Protein AF-A0A0C9TTZ3-F1 (afdb_monomer_lite)

Organism: NCBI:txid664439

Radius of gyration: 14.96 Å; chains: 1; bounding box: 36×36×30 Å

Structure (mmCIF, N/CA/C/O backbone):
data_AF-A0A0C9TTZ3-F1
#
_entry.id   AF-A0A0C9TTZ3-F1
#
loop_
_atom_site.group_PDB
_atom_site.id
_atom_site.type_symbol
_atom_site.label_atom_id
_atom_site.label_alt_id
_atom_site.label_comp_id
_atom_site.label_asym_id
_atom_site.label_entity_id
_atom_site.label_seq_id
_atom_site.pdbx_PDB_ins_code
_atom_site.Cartn_x
_atom_site.Cartn_y
_atom_site.Cartn_z
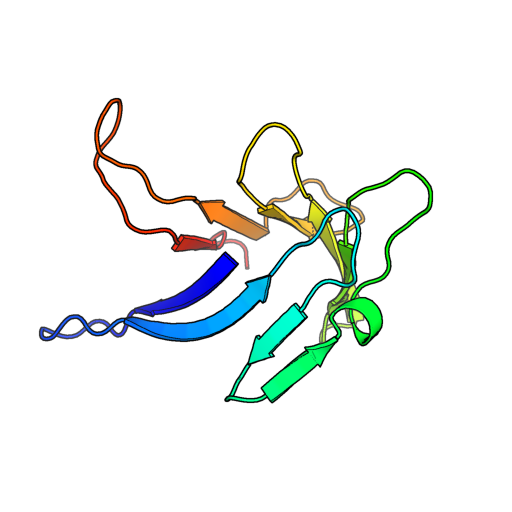_atom_site.occupancy
_atom_site.B_iso_or_equiv
_atom_site.auth_seq_id
_atom_site.auth_comp_id
_atom_site.auth_asym_id
_atom_site.auth_atom_id
_atom_site.pdbx_PDB_model_num
ATOM 1 N N . MET A 1 1 ? 2.527 -0.502 -8.822 1.00 71.12 1 MET A N 1
ATOM 2 C CA . MET A 1 1 ? 3.517 -1.146 -7.933 1.00 71.12 1 MET A CA 1
ATOM 3 C C . MET A 1 1 ? 3.386 -2.658 -8.031 1.00 71.12 1 MET A C 1
ATOM 5 O O . MET A 1 1 ? 2.337 -3.176 -7.678 1.00 71.12 1 MET A O 1
ATOM 9 N N . ALA A 1 2 ? 4.416 -3.361 -8.506 1.00 71.50 2 ALA A N 1
ATOM 10 C CA . ALA A 1 2 ? 4.445 -4.826 -8.505 1.00 71.50 2 ALA A CA 1
ATOM 11 C C . ALA A 1 2 ? 5.162 -5.345 -7.250 1.00 71.50 2 ALA A C 1
ATOM 13 O O . ALA A 1 2 ? 6.253 -4.879 -6.925 1.00 71.50 2 ALA A O 1
ATOM 14 N N . ILE A 1 3 ? 4.555 -6.308 -6.564 1.00 71.56 3 ILE A N 1
ATOM 15 C CA . ILE A 1 3 ? 5.104 -7.013 -5.408 1.00 71.56 3 ILE A CA 1
ATOM 16 C C . ILE A 1 3 ? 5.663 -8.334 -5.918 1.00 71.56 3 ILE A C 1
ATOM 18 O O . ILE A 1 3 ? 4.928 -9.166 -6.456 1.00 71.56 3 ILE A O 1
ATOM 22 N N . ARG A 1 4 ? 6.976 -8.516 -5.777 1.00 71.06 4 ARG A N 1
ATOM 23 C CA . ARG A 1 4 ? 7.690 -9.678 -6.307 1.00 71.06 4 ARG A CA 1
ATOM 24 C C . ARG A 1 4 ? 8.400 -10.431 -5.202 1.00 71.06 4 ARG A C 1
ATOM 26 O O . ARG A 1 4 ? 8.999 -9.822 -4.320 1.00 71.06 4 ARG A O 1
ATOM 33 N N . LYS A 1 5 ? 8.376 -11.757 -5.289 1.00 68.75 5 LYS A N 1
ATOM 34 C CA . LYS A 1 5 ? 9.189 -12.635 -4.454 1.00 68.75 5 LYS A CA 1
ATOM 35 C C . LYS A 1 5 ? 10.436 -13.032 -5.228 1.00 68.75 5 LYS A C 1
ATOM 37 O O . LYS A 1 5 ? 10.346 -13.584 -6.324 1.00 68.75 5 LYS A O 1
ATOM 42 N N . HIS A 1 6 ? 11.597 -12.755 -4.648 1.00 61.78 6 HIS A N 1
ATOM 43 C CA . HIS A 1 6 ? 12.872 -13.245 -5.155 1.00 61.78 6 HIS A CA 1
ATOM 44 C C . HIS A 1 6 ? 13.190 -14.574 -4.471 1.00 61.78 6 HIS A C 1
ATOM 46 O O . HIS A 1 6 ? 13.439 -14.617 -3.267 1.00 61.78 6 HIS A O 1
ATOM 52 N N . THR A 1 7 ? 13.157 -15.675 -5.216 1.00 58.66 7 THR A N 1
ATOM 53 C CA . THR A 1 7 ? 13.597 -16.982 -4.721 1.00 58.66 7 THR A CA 1
ATOM 54 C C . THR A 1 7 ? 15.114 -17.070 -4.857 1.00 58.66 7 THR A C 1
ATOM 56 O O . THR A 1 7 ? 15.656 -17.081 -5.959 1.00 58.66 7 THR A O 1
ATOM 59 N N . GLY A 1 8 ? 15.821 -17.086 -3.725 1.00 47.81 8 GLY A N 1
ATOM 60 C CA . GLY A 1 8 ? 17.277 -17.205 -3.683 1.00 47.81 8 GLY A CA 1
ATOM 61 C C . GLY A 1 8 ? 17.741 -18.583 -4.156 1.00 47.81 8 GLY A C 1
ATOM 62 O O . GLY A 1 8 ? 17.803 -19.523 -3.373 1.00 47.81 8 GLY A O 1
ATOM 63 N N . GLY A 1 9 ? 18.059 -18.700 -5.442 1.00 46.97 9 GLY A N 1
ATOM 64 C CA . GLY A 1 9 ? 18.648 -19.878 -6.070 1.00 46.97 9 GLY A CA 1
ATOM 65 C C . GLY A 1 9 ? 19.251 -19.493 -7.420 1.00 46.97 9 GLY A C 1
ATOM 66 O O . GLY A 1 9 ? 18.797 -18.538 -8.041 1.00 46.97 9 GLY A O 1
ATOM 67 N N . SER A 1 10 ? 20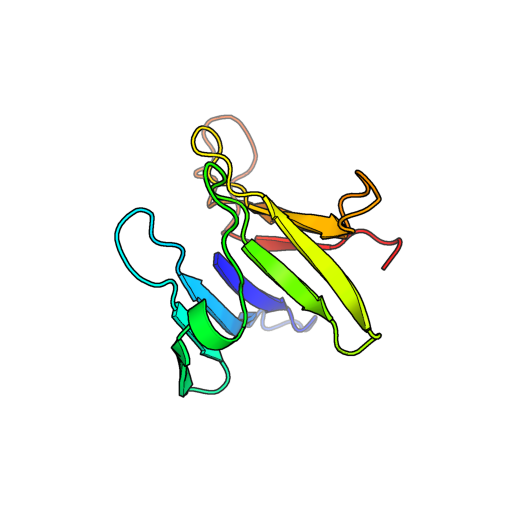.282 -20.218 -7.864 1.00 49.16 10 SER A N 1
ATOM 68 C CA . SER A 1 10 ? 21.175 -19.923 -9.009 1.00 49.16 10 SER A CA 1
ATOM 69 C C . SER A 1 10 ? 20.509 -19.670 -10.384 1.00 49.16 10 SER A C 1
ATOM 71 O O . SER A 1 10 ? 21.205 -19.441 -11.370 1.00 49.16 10 SER A O 1
ATOM 73 N N . LEU A 1 11 ? 19.181 -19.692 -10.469 1.00 51.19 11 LEU A N 1
ATOM 74 C CA . LEU A 1 11 ? 18.370 -19.345 -11.632 1.00 51.19 11 LEU A CA 1
ATOM 75 C C . LEU A 1 11 ? 17.386 -18.261 -11.176 1.00 51.19 11 LEU A C 1
ATOM 77 O O . LEU A 1 11 ? 16.291 -18.569 -10.717 1.00 51.19 11 LEU A O 1
ATOM 81 N N . GLY A 1 12 ? 17.826 -17.001 -11.211 1.00 52.62 12 GLY A N 1
ATOM 82 C CA . GLY A 1 12 ? 17.120 -15.847 -10.645 1.00 52.62 12 GLY A CA 1
ATOM 83 C C . GLY A 1 12 ? 15.773 -15.549 -11.308 1.00 52.62 12 GLY A C 1
ATOM 84 O O . GLY A 1 12 ? 15.664 -14.637 -12.124 1.00 52.62 12 GLY A O 1
ATOM 85 N N . GLY A 1 13 ? 14.741 -16.301 -10.936 1.00 57.91 13 GLY A N 1
ATOM 86 C CA . GLY A 1 13 ? 13.350 -15.990 -11.231 1.00 57.91 13 GLY A CA 1
ATOM 87 C C . GLY A 1 13 ? 12.780 -15.044 -10.176 1.00 57.91 13 GLY A C 1
ATOM 88 O O . GLY A 1 13 ? 12.917 -15.281 -8.978 1.00 57.91 13 GLY A O 1
ATOM 89 N N . SER A 1 14 ? 12.138 -13.963 -10.615 1.00 64.06 14 SER A N 1
ATOM 90 C CA . SER A 1 14 ? 11.264 -13.157 -9.759 1.00 64.06 14 SER A CA 1
ATOM 91 C C . SER A 1 14 ? 9.821 -13.539 -10.063 1.00 64.06 14 SER A C 1
ATOM 93 O O . SER A 1 14 ? 9.377 -13.353 -11.197 1.00 64.06 14 SER A O 1
ATOM 95 N N . GLU A 1 15 ? 9.096 -14.048 -9.075 1.00 74.31 15 GLU A N 1
ATOM 96 C CA . GLU A 1 15 ? 7.662 -14.310 -9.202 1.00 74.31 15 GLU A CA 1
ATOM 97 C C . GLU A 1 15 ? 6.883 -13.047 -8.823 1.00 74.31 15 GLU A C 1
ATOM 99 O O . GLU A 1 15 ? 7.119 -12.461 -7.765 1.00 74.31 15 GLU A O 1
ATOM 104 N N . GLU A 1 16 ? 5.970 -12.602 -9.687 1.00 74.25 16 GLU A N 1
ATOM 105 C CA . GLU A 1 16 ? 5.056 -11.501 -9.378 1.00 74.25 16 GLU A CA 1
ATOM 106 C C . GLU A 1 16 ? 3.875 -12.033 -8.571 1.00 74.25 16 GLU A C 1
ATOM 108 O O . GLU A 1 16 ? 3.044 -12.776 -9.084 1.00 74.25 16 GLU A O 1
ATOM 113 N N . LEU A 1 17 ? 3.824 -11.660 -7.294 1.00 78.25 17 LEU A N 1
ATOM 114 C CA . LEU A 1 17 ? 2.780 -12.097 -6.373 1.00 78.25 17 LEU A CA 1
ATOM 115 C C . LEU A 1 17 ? 1.522 -11.245 -6.523 1.00 78.25 17 LEU A C 1
ATOM 117 O O . LEU A 1 17 ? 0.407 -11.765 -6.521 1.00 78.25 17 LEU A O 1
ATOM 121 N N . ALA A 1 18 ? 1.706 -9.929 -6.633 1.00 79.94 18 ALA A N 1
ATOM 122 C CA . ALA A 1 18 ? 0.613 -8.973 -6.712 1.00 79.94 18 ALA A CA 1
ATOM 123 C C . ALA A 1 18 ? 1.023 -7.709 -7.472 1.00 79.94 18 ALA A C 1
ATOM 125 O O . ALA A 1 18 ? 2.201 -7.359 -7.518 1.00 79.94 18 ALA A O 1
ATOM 126 N N . VAL A 1 19 ? 0.051 -6.965 -7.990 1.00 82.56 19 VAL A N 1
ATOM 127 C CA . VAL A 1 19 ? 0.254 -5.615 -8.527 1.00 82.56 19 VAL A CA 1
ATOM 128 C C . VAL A 1 19 ? -0.830 -4.697 -7.996 1.00 82.56 19 VAL A C 1
ATOM 130 O O . VAL A 1 19 ? -2.006 -5.007 -8.124 1.00 82.56 19 VAL A O 1
ATOM 133 N N . ILE A 1 20 ? -0.442 -3.550 -7.451 1.00 81.81 20 ILE A N 1
ATOM 134 C CA . ILE A 1 20 ? -1.366 -2.468 -7.112 1.00 81.81 20 ILE A CA 1
ATOM 135 C C . ILE A 1 20 ? -1.192 -1.346 -8.133 1.00 81.81 20 ILE A C 1
ATOM 137 O O . ILE A 1 20 ? -0.100 -0.785 -8.262 1.00 81.81 20 ILE A O 1
ATOM 141 N N . ASN A 1 21 ? -2.247 -1.031 -8.874 1.00 80.12 21 ASN A N 1
ATOM 142 C CA . ASN A 1 21 ? -2.290 0.056 -9.843 1.00 80.12 21 ASN A CA 1
ATOM 143 C C . ASN A 1 21 ? -3.025 1.242 -9.236 1.00 80.12 21 ASN A C 1
ATOM 145 O O . ASN A 1 21 ? -4.246 1.214 -9.107 1.00 80.12 21 ASN A O 1
ATOM 149 N N . TRP A 1 22 ? -2.263 2.272 -8.884 1.00 78.25 22 TRP A N 1
ATOM 150 C CA . TRP A 1 22 ? -2.791 3.512 -8.336 1.00 78.25 22 TRP A CA 1
ATOM 151 C C . TRP A 1 22 ? -3.303 4.418 -9.455 1.00 78.25 22 TRP A C 1
ATOM 153 O O . TRP A 1 22 ? -2.608 4.647 -10.448 1.00 78.25 22 TRP A O 1
ATOM 163 N N . HIS A 1 23 ? -4.489 4.978 -9.269 1.00 74.44 23 HIS A N 1
ATOM 164 C CA . HIS A 1 23 ? -5.114 5.922 -10.174 1.00 74.44 23 HIS A CA 1
ATOM 165 C C . HIS A 1 23 ? -5.513 7.195 -9.415 1.00 74.44 23 HIS A C 1
ATOM 167 O O . HIS A 1 23 ? -5.957 7.180 -8.270 1.00 74.44 23 HIS A O 1
ATOM 173 N N . VAL A 1 24 ? -5.344 8.343 -10.075 1.00 64.50 24 VAL A N 1
ATOM 174 C CA . VAL A 1 24 ? -5.689 9.654 -9.493 1.00 64.50 24 VAL A CA 1
ATOM 175 C C . VAL A 1 24 ? -7.162 10.009 -9.733 1.00 64.50 24 VAL A C 1
ATOM 177 O O . VAL A 1 24 ? -7.778 10.678 -8.912 1.00 64.50 24 VAL A O 1
ATOM 180 N N . PHE A 1 25 ? -7.739 9.553 -10.850 1.00 63.84 25 PHE A N 1
ATOM 181 C CA . PHE A 1 25 ? -9.085 9.942 -11.308 1.00 63.84 25 PHE A CA 1
ATOM 182 C C . PHE A 1 25 ? -10.054 8.762 -11.477 1.00 63.84 25 PHE A C 1
ATOM 184 O O . PHE A 1 25 ? -11.148 8.934 -12.013 1.00 63.84 25 PHE A O 1
ATOM 191 N N . ARG A 1 26 ? -9.637 7.550 -11.106 1.00 72.12 26 ARG A N 1
ATOM 192 C CA . ARG A 1 26 ? -10.418 6.308 -11.214 1.00 72.12 26 ARG A CA 1
ATOM 193 C C . ARG A 1 26 ? -10.110 5.429 -10.003 1.00 72.12 26 ARG A C 1
ATOM 195 O O . ARG A 1 26 ? -9.146 5.710 -9.301 1.00 72.12 26 ARG A O 1
ATOM 202 N N . SER A 1 27 ? -10.908 4.388 -9.792 1.00 75.75 27 SER A N 1
ATOM 203 C CA . SER A 1 27 ? -10.662 3.371 -8.767 1.00 75.75 27 SER A CA 1
ATOM 204 C C . SER A 1 27 ? -9.285 2.730 -8.941 1.00 75.75 27 SER A C 1
ATOM 206 O O . SER A 1 27 ? -8.858 2.473 -10.074 1.00 75.75 27 SER A O 1
ATOM 208 N N . ASP A 1 28 ? -8.592 2.447 -7.839 1.00 82.62 28 ASP A N 1
ATOM 209 C CA . ASP A 1 28 ? -7.354 1.671 -7.927 1.00 82.62 28 ASP A CA 1
ATOM 210 C C . ASP A 1 28 ? -7.681 0.190 -8.159 1.00 82.62 28 ASP A C 1
ATOM 212 O O . ASP A 1 28 ? -8.784 -0.292 -7.880 1.00 82.62 28 ASP A O 1
ATOM 216 N N . GLU A 1 29 ? -6.708 -0.553 -8.674 1.00 85.56 29 GLU A N 1
ATOM 2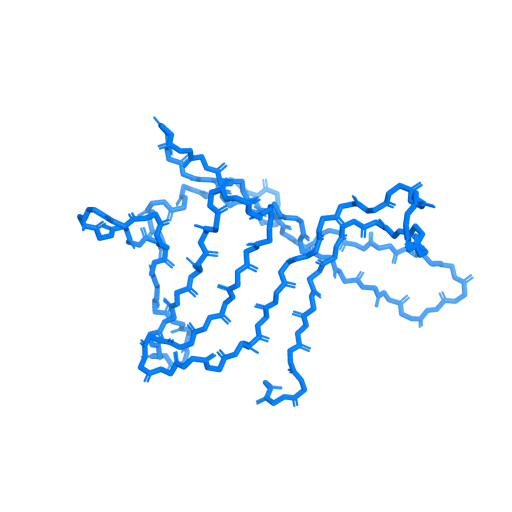17 C CA . GLU A 1 29 ? -6.868 -1.979 -8.956 1.00 85.56 29 GLU A CA 1
ATOM 218 C C . GLU A 1 29 ? -5.777 -2.784 -8.262 1.00 85.56 29 GLU A C 1
ATOM 220 O O . GLU A 1 29 ? -4.593 -2.456 -8.355 1.00 85.56 29 GLU A O 1
ATOM 225 N N . ILE A 1 30 ? -6.166 -3.877 -7.609 1.00 84.81 30 ILE A N 1
ATOM 226 C CA . ILE A 1 30 ? -5.242 -4.858 -7.046 1.00 84.81 30 ILE A CA 1
ATOM 227 C C . ILE A 1 30 ? -5.357 -6.130 -7.875 1.00 84.81 30 ILE A C 1
ATOM 229 O O . ILE A 1 30 ? -6.420 -6.736 -7.976 1.00 84.81 30 ILE A O 1
ATOM 233 N N . ARG A 1 31 ? -4.251 -6.557 -8.473 1.00 85.81 31 ARG A N 1
ATOM 234 C CA . ARG A 1 31 ? -4.140 -7.836 -9.169 1.00 85.81 31 ARG A CA 1
ATOM 235 C C . ARG A 1 31 ? -3.413 -8.806 -8.259 1.00 85.81 31 ARG A C 1
ATOM 237 O O . ARG A 1 31 ? -2.266 -8.554 -7.910 1.00 85.81 31 ARG A O 1
ATOM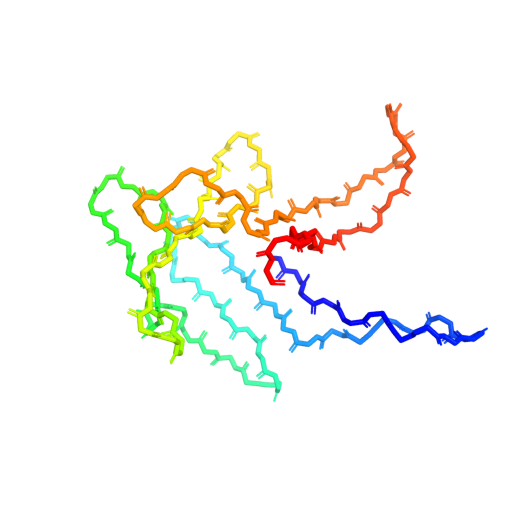 244 N N . PHE A 1 32 ? -4.056 -9.900 -7.878 1.00 82.31 32 PHE A N 1
ATOM 245 C CA . PHE A 1 32 ? -3.474 -10.920 -7.004 1.00 82.31 32 PHE A CA 1
A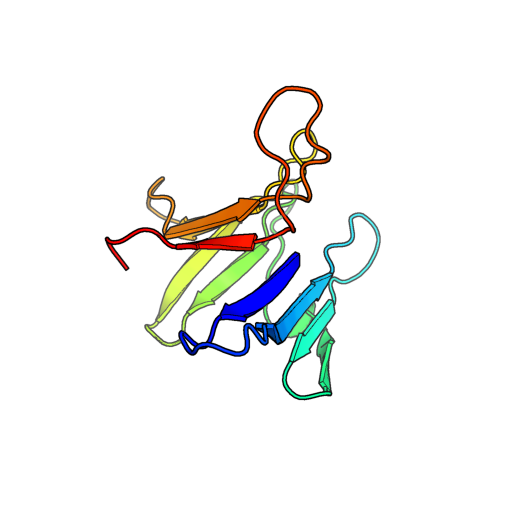TOM 246 C C . PHE A 1 32 ? -3.999 -12.298 -7.403 1.00 82.31 32 PHE A C 1
ATOM 248 O O . PHE A 1 32 ? -5.199 -12.461 -7.616 1.00 82.31 32 PHE A O 1
ATOM 255 N N . GLY A 1 33 ? -3.109 -13.284 -7.562 1.00 78.44 33 GLY A N 1
ATOM 256 C CA . GLY A 1 33 ? -3.508 -14.655 -7.915 1.00 78.44 33 GLY A CA 1
ATOM 257 C C . GLY A 1 33 ? -4.341 -14.766 -9.204 1.00 78.44 33 GLY A C 1
ATOM 258 O O . GLY A 1 33 ? -5.245 -15.592 -9.284 1.00 78.44 33 GLY A O 1
ATOM 259 N N . GLY A 1 34 ? -4.096 -13.893 -10.190 1.00 78.31 34 GLY A N 1
ATOM 260 C CA . GLY A 1 34 ? -4.852 -13.838 -11.451 1.00 78.31 34 GLY A CA 1
ATOM 261 C C . GLY A 1 34 ? -6.218 -13.140 -11.372 1.00 78.31 34 GLY A C 1
ATOM 262 O O . GLY A 1 34 ? -6.854 -12.951 -12.406 1.00 78.31 34 GLY A O 1
ATOM 263 N N . GLN A 1 35 ? -6.654 -12.713 -10.186 1.00 83.44 35 GLN A N 1
ATOM 264 C CA . GLN A 1 35 ? -7.893 -11.960 -9.991 1.00 83.44 35 GLN A CA 1
ATOM 265 C C . GLN A 1 35 ? -7.622 -10.456 -10.013 1.00 83.44 35 GLN A C 1
ATOM 267 O O . GLN A 1 35 ? -6.544 -10.009 -9.618 1.00 83.44 35 GLN A O 1
ATOM 272 N N . VAL A 1 36 ? -8.604 -9.678 -10.475 1.00 85.38 36 VAL A N 1
ATOM 273 C CA . VAL A 1 36 ? -8.605 -8.214 -10.377 1.00 85.38 36 VAL A CA 1
ATOM 274 C C . VAL A 1 36 ? -9.628 -7.826 -9.320 1.00 85.38 36 VAL A C 1
ATOM 276 O O . VAL A 1 36 ? -10.820 -8.077 -9.483 1.00 85.38 36 VAL A O 1
ATOM 279 N N . ILE A 1 37 ? -9.145 -7.236 -8.237 1.00 84.19 37 ILE A N 1
ATOM 280 C CA . ILE A 1 37 ? -9.930 -6.752 -7.108 1.00 84.19 37 ILE A CA 1
ATOM 281 C C . ILE A 1 37 ? -9.982 -5.231 -7.223 1.00 84.19 37 ILE A C 1
ATOM 283 O O . ILE A 1 37 ? -8.951 -4.583 -7.438 1.00 84.19 37 ILE A O 1
ATOM 287 N N . LYS A 1 38 ? -11.178 -4.650 -7.094 1.00 81.75 38 LYS A N 1
ATOM 288 C CA . LYS A 1 38 ? -11.308 -3.197 -6.983 1.00 81.75 38 LYS A CA 1
ATOM 289 C C . LYS A 1 38 ? -10.708 -2.786 -5.654 1.00 81.75 38 LYS A C 1
ATOM 291 O O . LYS A 1 38 ? -11.150 -3.234 -4.602 1.00 81.75 38 LYS A O 1
ATOM 296 N N . ALA A 1 39 ? -9.689 -1.945 -5.702 1.00 79.81 39 ALA A N 1
ATOM 297 C CA . ALA A 1 39 ? -9.013 -1.532 -4.490 1.00 79.81 39 ALA A CA 1
ATOM 298 C C . ALA A 1 39 ? -9.934 -0.723 -3.574 1.00 79.81 39 ALA A C 1
ATOM 300 O O . ALA A 1 39 ? -9.734 -0.757 -2.372 1.00 79.81 39 ALA A O 1
ATOM 301 N N . ASP A 1 40 ? -10.957 -0.059 -4.119 1.00 75.12 40 ASP A N 1
ATOM 302 C CA . ASP A 1 40 ? -11.972 0.681 -3.358 1.00 75.12 40 ASP A CA 1
ATOM 303 C C . ASP A 1 40 ? -12.729 -0.208 -2.349 1.00 75.12 40 ASP A C 1
ATOM 305 O O . ASP A 1 40 ? -13.244 0.297 -1.355 1.00 75.12 40 ASP A O 1
ATOM 309 N N . ASP A 1 41 ? -12.764 -1.531 -2.564 1.00 76.75 41 ASP A N 1
ATOM 310 C CA . ASP A 1 41 ? -13.356 -2.485 -1.615 1.00 76.75 41 ASP A CA 1
ATOM 311 C C . ASP A 1 41 ? -12.441 -2.735 -0.398 1.00 76.75 41 ASP A C 1
ATOM 313 O O . ASP A 1 41 ? -12.889 -3.221 0.640 1.00 76.75 41 ASP A O 1
ATOM 317 N N . MET A 1 42 ? -11.147 -2.424 -0.521 1.00 77.94 42 MET A N 1
ATOM 318 C CA . MET A 1 42 ? -10.117 -2.681 0.493 1.00 77.94 42 MET A CA 1
ATOM 319 C C . MET A 1 42 ? -9.519 -1.402 1.083 1.00 77.94 42 MET A C 1
ATOM 321 O O . MET A 1 42 ? -9.064 -1.394 2.226 1.00 77.94 42 MET A O 1
ATOM 325 N N . PHE A 1 43 ? -9.484 -0.330 0.298 1.00 84.56 43 PHE A N 1
ATOM 326 C CA . PHE A 1 43 ? -8.853 0.935 0.616 1.00 84.56 43 PHE A CA 1
ATOM 327 C C . PHE A 1 43 ? -9.900 2.025 0.756 1.00 84.56 43 PHE A C 1
ATOM 329 O O . PHE A 1 43 ? -10.721 2.257 -0.124 1.00 84.56 43 PHE A O 1
ATOM 336 N N . THR A 1 44 ? -9.812 2.763 1.854 1.00 83.44 44 THR A N 1
ATOM 337 C CA . THR A 1 44 ? -10.607 3.965 2.069 1.00 83.44 44 THR A CA 1
ATOM 338 C C . THR A 1 44 ? -9.761 5.196 1.776 1.00 83.44 44 THR A C 1
ATOM 340 O O . THR A 1 44 ? -8.700 5.409 2.374 1.00 83.44 44 THR A O 1
ATOM 343 N N . GLN A 1 45 ? -10.252 6.040 0.871 1.00 78.19 45 GLN A N 1
ATOM 344 C CA . GLN A 1 45 ? -9.709 7.375 0.654 1.00 78.19 45 GLN A CA 1
ATOM 345 C C . GLN A 1 45 ? -10.430 8.380 1.563 1.00 78.19 45 GLN A C 1
ATOM 347 O O . GLN A 1 45 ? -11.659 8.418 1.618 1.00 78.19 45 GLN A O 1
ATOM 352 N N . ARG A 1 46 ? -9.670 9.211 2.285 1.00 79.62 46 ARG A N 1
ATOM 353 C CA . ARG A 1 46 ? -10.225 10.299 3.110 1.00 79.62 46 ARG A CA 1
ATOM 354 C C . ARG A 1 46 ? -10.376 11.569 2.270 1.00 79.62 46 ARG A C 1
ATOM 356 O O . ARG A 1 46 ? -9.575 11.812 1.368 1.00 79.62 46 ARG A O 1
ATOM 363 N N . TRP A 1 47 ? -11.381 12.398 2.568 1.00 65.69 47 TRP A N 1
ATOM 364 C CA . TRP A 1 47 ? -11.562 13.678 1.875 1.00 65.69 47 TRP A CA 1
ATOM 365 C C . TRP A 1 47 ? -10.286 14.531 1.950 1.00 65.69 47 TRP A C 1
ATOM 367 O O . TRP A 1 47 ? -9.689 14.667 3.015 1.00 65.69 47 TRP A O 1
ATOM 377 N N . PHE A 1 48 ? -9.881 15.087 0.803 1.00 66.88 48 PHE A N 1
ATOM 378 C CA . PHE A 1 48 ? -8.664 15.892 0.605 1.00 66.88 48 PHE A CA 1
ATOM 379 C C . PHE A 1 48 ? -7.315 15.173 0.793 1.00 66.88 48 PHE A C 1
ATOM 381 O O . PHE A 1 48 ? -6.284 15.842 0.808 1.00 66.88 48 PHE A O 1
ATOM 388 N N . SER A 1 49 ? -7.285 13.839 0.875 1.00 75.00 49 SER A N 1
ATOM 389 C CA . SER A 1 49 ? -6.036 13.068 0.861 1.00 75.00 49 SER A CA 1
ATOM 390 C C . SER A 1 49 ? -5.983 12.103 -0.324 1.00 75.00 49 SER A C 1
ATOM 392 O O . SER A 1 49 ? -6.999 11.533 -0.728 1.00 75.00 49 SER A O 1
ATOM 394 N N . SER A 1 50 ? -4.787 11.923 -0.887 1.00 78.12 50 SER A N 1
ATOM 395 C CA . SER A 1 50 ? -4.474 10.835 -1.816 1.00 78.12 50 SER A CA 1
ATOM 396 C C . SER A 1 50 ? -4.111 9.541 -1.086 1.00 78.12 50 SER A C 1
ATOM 398 O O . SER A 1 50 ? -3.983 8.509 -1.731 1.00 78.12 50 SER A O 1
ATOM 400 N N . ASP A 1 51 ? -3.976 9.548 0.237 1.00 86.31 51 ASP A N 1
ATOM 401 C CA . ASP A 1 51 ? -3.579 8.363 0.993 1.00 86.31 51 ASP A CA 1
ATOM 402 C C . ASP A 1 51 ? -4.670 7.282 0.972 1.00 86.31 51 ASP A C 1
ATOM 404 O O . ASP A 1 51 ? -5.872 7.568 1.052 1.00 86.31 51 ASP A O 1
ATOM 408 N N . ARG A 1 52 ? -4.242 6.021 0.901 1.00 87.12 52 ARG A N 1
ATOM 409 C CA . ARG A 1 52 ? -5.126 4.848 0.905 1.00 87.12 52 ARG A CA 1
ATOM 410 C C . ARG A 1 52 ? -5.027 4.132 2.239 1.00 87.12 52 ARG A C 1
ATOM 412 O O . ARG A 1 52 ? -3.970 3.599 2.561 1.00 87.12 52 ARG A O 1
ATOM 419 N N . HIS A 1 53 ? -6.108 4.144 3.010 1.00 89.25 53 HIS A N 1
ATOM 420 C CA . HIS A 1 53 ? -6.150 3.595 4.366 1.00 89.25 53 HIS A CA 1
ATOM 421 C C . HIS A 1 53 ? -6.814 2.220 4.370 1.00 89.25 53 HIS A C 1
ATOM 423 O O . HIS A 1 53 ? -7.747 1.997 3.601 1.00 89.25 53 HIS A O 1
ATOM 429 N N . PHE A 1 54 ? -6.365 1.313 5.231 1.00 89.19 54 PHE A N 1
ATOM 430 C CA . PHE A 1 54 ? -6.950 -0.021 5.371 1.00 89.19 54 PHE A CA 1
ATOM 431 C C . PHE A 1 54 ? -6.666 -0.628 6.741 1.00 89.19 54 PHE A C 1
ATOM 433 O O . PHE A 1 54 ? -5.761 -0.189 7.450 1.00 89.19 54 PHE A O 1
ATOM 440 N N . ILE A 1 55 ? -7.435 -1.657 7.093 1.00 89.00 55 ILE A N 1
ATOM 441 C CA . ILE A 1 55 ? -7.204 -2.461 8.293 1.00 89.00 55 ILE A CA 1
ATOM 442 C C . ILE A 1 55 ? -6.490 -3.746 7.884 1.00 89.00 55 ILE A C 1
ATOM 444 O O . ILE A 1 55 ? -6.953 -4.468 6.997 1.00 89.00 55 ILE A O 1
ATOM 448 N N . GLY A 1 56 ? -5.340 -3.999 8.501 1.00 85.75 56 GLY A N 1
ATOM 449 C CA . GLY A 1 56 ? -4.576 -5.219 8.299 1.00 85.75 56 GLY A CA 1
ATOM 450 C C . GLY A 1 56 ? -5.260 -6.442 8.925 1.00 85.75 56 GLY A C 1
ATOM 451 O O . GLY A 1 56 ? -6.165 -6.305 9.750 1.00 85.75 56 GLY A O 1
ATOM 452 N N . PRO A 1 57 ? -4.831 -7.666 8.571 1.00 85.50 57 PRO A N 1
ATOM 453 C CA . PRO A 1 57 ? -5.331 -8.899 9.191 1.00 85.50 57 PRO A CA 1
ATOM 454 C C . PRO A 1 57 ? -5.078 -8.992 10.705 1.00 85.50 57 PRO A C 1
ATOM 456 O O . PRO A 1 57 ? -5.737 -9.762 11.397 1.00 85.50 57 PRO A O 1
ATOM 459 N N . ASP A 1 58 ? -4.121 -8.220 11.209 1.00 87.38 58 ASP A N 1
ATOM 460 C CA . ASP A 1 58 ? -3.796 -8.034 12.626 1.00 87.38 58 ASP A CA 1
ATOM 461 C C . ASP A 1 58 ? -4.749 -7.074 13.359 1.00 87.38 58 ASP A C 1
ATOM 463 O O . ASP A 1 58 ? -4.661 -6.926 14.577 1.00 87.38 58 ASP A O 1
ATOM 467 N N . GLY A 1 59 ? -5.675 -6.434 12.641 1.00 87.00 59 GLY A N 1
ATOM 468 C CA . GLY A 1 59 ? -6.588 -5.432 13.183 1.00 87.00 59 GLY A CA 1
ATOM 469 C C . GLY A 1 59 ? -5.978 -4.034 13.313 1.00 87.00 59 GLY A C 1
ATOM 470 O O . GLY A 1 59 ? -6.657 -3.128 13.797 1.00 87.00 59 GLY A O 1
ATOM 471 N N . CYS A 1 60 ? -4.735 -3.828 12.871 1.00 88.00 60 CYS A N 1
ATOM 472 C CA . CYS A 1 60 ? -4.070 -2.530 12.906 1.00 88.00 60 CYS A CA 1
ATOM 473 C C . CYS A 1 60 ? -4.447 -1.673 11.690 1.00 88.00 60 CYS A C 1
ATOM 475 O O . CYS A 1 60 ? -4.708 -2.177 10.596 1.00 88.00 60 CYS A O 1
ATOM 477 N N . ALA A 1 61 ? -4.477 -0.352 11.879 1.00 89.81 61 ALA A N 1
ATOM 478 C CA . ALA A 1 61 ? -4.764 0.598 10.811 1.00 89.81 61 ALA A CA 1
ATOM 479 C C . ALA A 1 61 ? -3.476 1.026 10.102 1.00 89.81 61 ALA A C 1
ATOM 481 O O . ALA A 1 61 ? -2.527 1.501 10.730 1.00 89.81 61 ALA A O 1
ATOM 482 N N . TYR A 1 62 ? -3.477 0.907 8.779 1.00 89.75 62 TYR A N 1
ATOM 483 C CA . TYR A 1 62 ? -2.353 1.233 7.915 1.00 89.75 62 TYR A CA 1
ATOM 484 C C . TYR A 1 62 ? -2.756 2.223 6.835 1.00 89.75 62 TYR A C 1
ATOM 486 O O . TYR A 1 62 ? -3.923 2.332 6.456 1.00 89.75 62 TYR A O 1
ATOM 494 N N . LYS A 1 63 ? -1.758 2.911 6.280 1.00 90.00 63 LYS A N 1
ATOM 495 C CA . LYS A 1 63 ? -1.934 3.771 5.113 1.00 90.00 63 LYS A CA 1
ATOM 496 C C . LYS A 1 63 ? -0.800 3.630 4.111 1.00 90.00 63 LYS A C 1
ATOM 498 O O . LYS A 1 63 ? 0.373 3.588 4.484 1.00 90.00 63 LYS A O 1
ATOM 503 N N . TRP A 1 64 ? -1.168 3.638 2.835 1.00 87.38 64 TRP A N 1
ATOM 504 C CA . TRP A 1 64 ? -0.265 3.943 1.735 1.00 87.38 64 TRP A CA 1
ATOM 505 C C . TRP A 1 64 ? -0.253 5.446 1.500 1.00 87.38 64 TRP A C 1
ATOM 507 O O . TRP A 1 64 ? -1.270 6.026 1.114 1.00 87.38 64 TRP A O 1
ATOM 517 N N . LYS A 1 65 ? 0.909 6.066 1.697 1.00 86.06 65 LYS A N 1
ATOM 518 C CA . LYS A 1 65 ? 1.166 7.434 1.258 1.00 86.06 65 LYS A CA 1
ATOM 519 C C . LYS A 1 65 ? 1.532 7.442 -0.214 1.00 86.06 65 LYS A C 1
ATOM 521 O O . LYS A 1 65 ? 2.542 6.851 -0.602 1.00 86.06 65 LYS A O 1
ATOM 526 N N . LEU A 1 66 ? 0.718 8.135 -1.003 1.00 79.31 66 LEU A N 1
ATOM 527 C CA . LEU A 1 66 ? 0.955 8.386 -2.420 1.00 79.31 66 LEU A CA 1
ATOM 528 C C . LEU A 1 66 ? 1.526 9.796 -2.562 1.00 79.31 66 LEU A C 1
ATOM 530 O O . LEU A 1 66 ? 0.799 10.779 -2.410 1.00 79.31 66 LEU A O 1
ATOM 534 N N . SER A 1 67 ? 2.828 9.904 -2.830 1.00 68.75 67 SER A N 1
ATOM 535 C CA . SER A 1 67 ? 3.435 11.195 -3.150 1.00 68.75 67 SER A CA 1
ATOM 536 C C . SER A 1 67 ? 3.134 11.542 -4.609 1.00 68.75 67 SER A C 1
ATOM 538 O O . SER A 1 67 ? 3.383 10.755 -5.515 1.00 68.75 67 SER A O 1
ATOM 540 N N . LEU A 1 68 ? 2.575 12.730 -4.850 1.00 57.81 68 LEU A N 1
ATOM 541 C CA . LEU A 1 68 ? 2.362 13.244 -6.210 1.00 57.81 68 LEU A CA 1
ATOM 542 C C . LEU A 1 68 ? 3.684 13.653 -6.883 1.00 57.81 68 LEU A C 1
ATOM 544 O O . LEU A 1 68 ? 3.743 13.758 -8.106 1.00 57.81 68 LEU A O 1
ATOM 548 N N . SER A 1 69 ? 4.727 13.890 -6.082 1.00 56.53 69 SER A N 1
ATOM 549 C CA . SER A 1 69 ? 6.034 14.384 -6.529 1.00 56.53 69 SER A CA 1
ATOM 550 C C . SER A 1 69 ? 7.086 13.279 -6.628 1.00 56.53 69 SER A C 1
ATOM 552 O O . SER A 1 69 ? 7.999 13.380 -7.441 1.00 56.53 69 SER A O 1
ATOM 554 N N . ASP A 1 70 ? 6.947 12.225 -5.820 1.00 58.00 70 ASP A N 1
ATOM 555 C CA . ASP A 1 70 ? 7.815 11.052 -5.828 1.00 58.00 70 ASP A CA 1
ATOM 556 C C . ASP A 1 70 ? 6.983 9.832 -6.195 1.00 58.00 70 ASP A C 1
ATOM 558 O O . ASP A 1 70 ? 5.990 9.534 -5.544 1.00 58.00 70 ASP A O 1
ATOM 562 N N . VAL A 1 71 ? 7.425 9.050 -7.174 1.00 61.84 71 VAL A N 1
ATOM 563 C CA . VAL A 1 71 ? 6.712 7.837 -7.621 1.00 61.84 71 VAL A CA 1
ATOM 564 C C . VAL A 1 71 ? 6.756 6.694 -6.580 1.00 61.84 71 VAL A C 1
ATOM 566 O O . VAL A 1 71 ? 6.339 5.563 -6.822 1.00 61.84 71 VAL A O 1
ATOM 569 N N . ASN A 1 72 ? 7.258 6.983 -5.380 1.00 72.88 72 ASN A N 1
ATOM 570 C CA . ASN A 1 72 ? 7.402 6.034 -4.293 1.00 72.88 72 ASN A CA 1
ATOM 571 C C . ASN A 1 72 ? 6.148 6.045 -3.409 1.00 72.88 72 ASN A C 1
ATOM 573 O O . ASN A 1 72 ? 5.699 7.090 -2.939 1.00 72.88 72 ASN A O 1
ATOM 577 N N . CYS A 1 73 ? 5.617 4.858 -3.143 1.00 79.50 73 CYS A N 1
ATOM 578 C CA . CYS A 1 73 ? 4.511 4.611 -2.230 1.00 79.50 73 CYS A CA 1
ATOM 579 C C . CYS A 1 73 ? 5.080 4.126 -0.897 1.00 79.50 73 CYS A C 1
ATOM 581 O O . CYS A 1 73 ? 5.940 3.247 -0.888 1.00 79.50 73 CYS A O 1
ATOM 583 N N . VAL A 1 74 ? 4.607 4.661 0.225 1.00 86.44 74 VAL A N 1
ATOM 584 C CA . VAL A 1 74 ? 5.113 4.283 1.555 1.00 86.44 74 VAL A CA 1
ATOM 585 C C . VAL A 1 74 ? 3.989 3.691 2.390 1.00 86.44 74 VAL A C 1
ATOM 587 O O . VAL A 1 74 ? 2.942 4.317 2.518 1.00 86.44 74 VAL A O 1
ATOM 590 N N . LEU A 1 75 ? 4.219 2.519 2.975 1.00 87.62 75 LEU A N 1
ATOM 591 C CA . LEU A 1 75 ? 3.332 1.894 3.950 1.00 87.62 75 LEU A CA 1
ATOM 592 C C . LEU A 1 75 ? 3.739 2.304 5.365 1.00 87.62 75 LEU A C 1
ATOM 594 O O . LEU A 1 75 ? 4.899 2.134 5.749 1.00 87.62 75 LEU A O 1
ATOM 598 N N . GLN A 1 76 ? 2.783 2.809 6.141 1.00 89.81 76 GLN A N 1
ATOM 599 C CA . GLN A 1 76 ? 2.979 3.203 7.539 1.00 89.81 76 GLN A CA 1
ATOM 600 C C . GLN A 1 76 ? 1.754 2.826 8.382 1.00 89.81 76 GLN A C 1
ATOM 602 O O . GLN A 1 76 ? 0.647 2.782 7.831 1.00 89.81 76 GLN A O 1
ATOM 607 N N . PRO A 1 77 ? 1.904 2.628 9.703 1.00 89.19 77 PRO A N 1
ATOM 608 C CA . PRO A 1 77 ? 0.775 2.677 10.625 1.00 89.19 77 PRO A CA 1
ATOM 609 C C . PRO A 1 77 ? 0.079 4.042 10.545 1.00 89.19 77 PRO A C 1
ATOM 611 O O . PRO A 1 77 ? 0.684 5.056 10.180 1.00 89.19 77 PRO A O 1
ATOM 614 N N . GLU A 1 78 ? -1.209 4.104 10.866 1.00 84.69 78 GLU A N 1
ATOM 615 C CA . GLU A 1 78 ? -1.910 5.390 10.881 1.00 84.69 78 GLU A CA 1
ATOM 616 C C . GLU A 1 78 ? -1.401 6.337 11.976 1.00 84.69 78 GLU A C 1
ATOM 618 O O . GLU A 1 78 ? -1.309 7.546 11.726 1.00 84.69 78 GLU A O 1
ATOM 623 N N . ASP A 1 79 ? -1.062 5.776 13.136 1.00 85.69 79 ASP A N 1
ATOM 624 C CA . ASP A 1 79 ? -0.666 6.438 14.383 1.00 85.69 79 ASP A CA 1
ATOM 625 C C . ASP A 1 79 ? 0.849 6.675 14.516 1.00 85.69 79 ASP A C 1
ATOM 627 O O . ASP A 1 79 ? 1.281 7.390 15.420 1.00 85.69 79 ASP A O 1
ATOM 631 N N . SER A 1 80 ? 1.648 6.146 13.587 1.00 84.12 80 SER A N 1
ATOM 632 C CA . SER A 1 80 ? 3.103 6.308 13.550 1.00 84.12 80 SER A CA 1
ATOM 633 C C . SER A 1 80 ? 3.591 6.871 12.207 1.00 84.12 80 SER A C 1
ATOM 635 O O . SER A 1 80 ? 2.882 6.908 11.199 1.00 84.12 80 SER A O 1
ATOM 637 N N . GLN A 1 81 ? 4.834 7.354 12.191 1.00 82.62 81 GLN A N 1
ATOM 638 C CA . GLN A 1 81 ? 5.569 7.695 10.968 1.00 82.62 81 GLN A CA 1
ATOM 639 C C . GLN A 1 81 ? 6.567 6.605 10.558 1.00 82.62 81 GLN A C 1
ATOM 641 O O . GLN A 1 81 ? 7.336 6.806 9.614 1.00 82.62 81 GLN A O 1
ATOM 646 N N . ASP A 1 82 ? 6.541 5.455 11.227 1.00 87.19 82 ASP A N 1
ATOM 647 C CA . ASP A 1 82 ? 7.413 4.332 10.907 1.00 87.19 82 ASP A CA 1
ATOM 648 C C . ASP A 1 82 ? 7.106 3.801 9.504 1.00 87.19 82 ASP A C 1
ATOM 650 O O . ASP A 1 82 ? 5.964 3.493 9.156 1.00 87.19 82 ASP A O 1
ATOM 654 N N . GLN A 1 83 ? 8.137 3.744 8.661 1.00 88.38 83 GLN A N 1
ATOM 655 C CA . GLN A 1 83 ? 8.033 3.220 7.301 1.00 88.38 83 GLN A CA 1
ATOM 656 C C . GLN A 1 83 ? 8.209 1.710 7.348 1.00 88.38 83 GLN A C 1
ATOM 658 O O . GLN A 1 83 ? 9.321 1.221 7.512 1.00 88.38 83 GLN A O 1
ATOM 663 N N . LEU A 1 84 ? 7.111 0.975 7.204 1.00 88.88 84 LEU A N 1
ATOM 664 C CA . LEU A 1 84 ? 7.136 -0.488 7.196 1.00 88.88 84 LEU A CA 1
ATOM 665 C C . LEU A 1 84 ? 7.537 -1.024 5.831 1.00 88.88 84 LEU A C 1
ATOM 667 O O . LEU A 1 84 ? 8.226 -2.034 5.735 1.00 88.88 84 LEU A O 1
ATOM 671 N N . ALA A 1 85 ? 7.118 -0.336 4.772 1.00 87.56 85 ALA A N 1
ATOM 672 C CA . ALA A 1 85 ? 7.550 -0.649 3.426 1.00 87.56 85 ALA A CA 1
ATOM 673 C C . ALA A 1 85 ? 7.595 0.604 2.555 1.00 87.56 85 ALA A C 1
ATOM 675 O O . ALA A 1 85 ? 6.843 1.557 2.766 1.00 87.56 85 ALA A O 1
ATOM 676 N N . LYS A 1 86 ? 8.455 0.586 1.543 1.00 87.00 86 LYS A N 1
ATOM 677 C CA . LYS A 1 86 ? 8.584 1.660 0.564 1.00 87.00 86 LYS A CA 1
ATOM 678 C C . LYS A 1 86 ? 8.755 1.078 -0.826 1.00 87.00 86 LYS A C 1
ATOM 680 O O . LYS A 1 86 ? 9.601 0.218 -1.051 1.00 87.00 86 LYS A O 1
ATOM 685 N N . SER A 1 87 ? 7.955 1.542 -1.775 1.00 82.75 87 SER A N 1
ATOM 686 C CA . SER A 1 87 ? 8.137 1.182 -3.172 1.00 82.75 87 SER A CA 1
ATOM 687 C C . SER A 1 87 ? 9.230 2.037 -3.785 1.00 82.75 87 SER A C 1
ATOM 689 O O . SER A 1 87 ? 9.293 3.241 -3.548 1.00 82.75 87 SER A O 1
ATOM 691 N N . HIS A 1 88 ? 10.063 1.399 -4.592 1.00 81.19 88 HIS A N 1
ATOM 692 C CA . HIS A 1 88 ? 11.104 2.025 -5.379 1.00 81.19 88 HIS A CA 1
ATOM 693 C C . HIS A 1 88 ? 10.806 1.796 -6.849 1.00 81.19 88 HIS A C 1
ATOM 695 O O . HIS A 1 88 ? 10.555 0.672 -7.292 1.00 81.19 88 HIS A O 1
ATOM 701 N N . ASP A 1 89 ? 10.844 2.884 -7.598 1.00 76.75 89 ASP A N 1
ATOM 702 C CA . ASP A 1 89 ? 10.642 2.867 -9.033 1.00 76.75 89 ASP A CA 1
ATOM 703 C C . ASP A 1 89 ? 11.842 2.305 -9.793 1.00 76.75 89 ASP A C 1
ATOM 705 O O . ASP A 1 89 ? 12.925 2.102 -9.246 1.00 76.75 89 ASP A O 1
ATOM 709 N N . ARG A 1 90 ? 11.668 2.053 -11.093 1.00 78.75 90 ARG A N 1
ATOM 710 C CA . ARG A 1 90 ? 12.795 1.658 -11.942 1.00 78.75 90 ARG A CA 1
ATOM 711 C C . ARG A 1 90 ? 13.826 2.789 -11.993 1.00 78.75 90 ARG A C 1
ATOM 713 O O . ARG A 1 90 ? 13.510 3.894 -12.423 1.00 78.75 90 ARG A O 1
ATOM 720 N N . ASN A 1 91 ? 15.081 2.473 -11.686 1.00 79.88 91 ASN A N 1
ATOM 721 C CA . ASN A 1 91 ? 16.206 3.373 -11.919 1.00 79.88 91 ASN A CA 1
ATOM 722 C C . ASN A 1 91 ? 16.976 2.950 -13.177 1.00 79.88 91 ASN A C 1
ATOM 724 O O . ASN A 1 91 ? 17.387 1.797 -13.305 1.00 79.88 91 ASN A O 1
ATOM 728 N N . PHE A 1 92 ? 17.185 3.893 -14.099 1.00 83.25 92 PHE A N 1
ATOM 729 C CA . PHE A 1 92 ? 17.875 3.667 -15.374 1.00 83.25 92 PHE A CA 1
ATOM 730 C C . PHE A 1 92 ? 19.399 3.836 -15.318 1.00 83.25 92 PHE A C 1
ATOM 732 O O . PHE A 1 92 ? 20.054 3.668 -16.341 1.00 83.25 92 PHE A O 1
ATOM 739 N N . GLY A 1 93 ? 19.987 4.157 -14.163 1.00 80.44 93 GLY A N 1
ATOM 740 C CA . GLY A 1 93 ? 21.446 4.202 -14.034 1.00 80.44 93 GLY A CA 1
ATOM 741 C C . GLY A 1 93 ? 22.086 5.584 -14.204 1.00 80.44 93 GLY A C 1
ATOM 742 O O . GLY A 1 93 ? 23.304 5.671 -14.291 1.00 80.44 93 GLY A O 1
ATOM 743 N N . ILE A 1 94 ? 21.303 6.670 -14.285 1.00 79.94 94 ILE A N 1
ATOM 744 C CA . ILE A 1 94 ? 21.838 8.008 -14.622 1.00 79.94 94 ILE A CA 1
ATOM 745 C C . ILE A 1 94 ? 22.614 8.630 -13.447 1.00 79.94 94 ILE A C 1
ATOM 747 O O . ILE A 1 94 ? 23.637 9.275 -13.652 1.00 79.94 94 ILE A O 1
ATOM 751 N N . ARG A 1 95 ? 22.123 8.462 -12.211 1.00 78.25 95 ARG A N 1
ATOM 752 C CA . ARG A 1 95 ? 22.723 9.037 -10.984 1.00 78.25 95 ARG A CA 1
ATOM 753 C C . ARG A 1 95 ? 23.025 8.011 -9.888 1.00 78.25 95 ARG A C 1
ATOM 755 O O . ARG A 1 95 ? 23.593 8.363 -8.860 1.00 78.25 95 ARG A O 1
ATOM 762 N N . SER A 1 96 ? 22.611 6.763 -10.064 1.00 78.81 96 SER A N 1
ATOM 763 C CA . SER A 1 96 ? 22.739 5.676 -9.081 1.00 78.81 96 SER A CA 1
ATOM 764 C C . SER A 1 96 ? 22.729 4.347 -9.837 1.00 78.81 96 SER A C 1
ATOM 766 O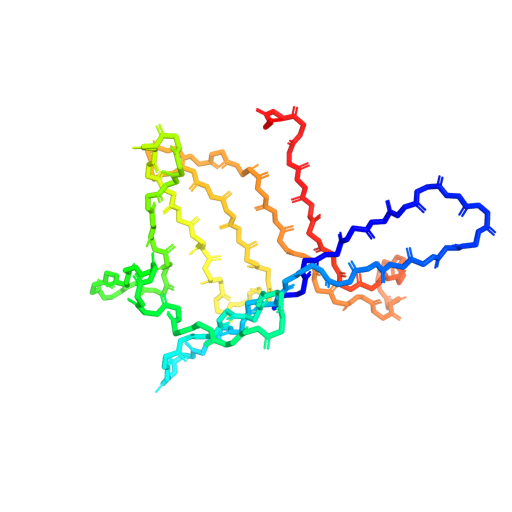 O . SER A 1 96 ? 22.302 4.351 -10.990 1.00 78.81 96 SER A O 1
ATOM 768 N N . PRO A 1 97 ? 23.150 3.220 -9.236 1.00 85.62 97 PRO A N 1
ATOM 769 C CA . PRO A 1 97 ? 23.051 1.913 -9.880 1.00 85.62 97 PRO A CA 1
ATOM 770 C C . PRO A 1 97 ? 21.637 1.636 -10.404 1.00 85.62 97 PRO A C 1
ATOM 772 O O . PRO A 1 97 ? 20.646 1.903 -9.721 1.00 85.62 97 PRO A O 1
ATOM 775 N N . SER A 1 98 ? 21.543 1.110 -11.626 1.00 86.12 98 SER A N 1
ATOM 776 C CA . SER A 1 98 ? 20.256 0.745 -12.215 1.00 86.12 98 SER A CA 1
ATOM 777 C C . SER A 1 98 ? 19.619 -0.393 -11.429 1.00 86.12 98 SER A C 1
ATOM 779 O O . SER A 1 98 ? 20.295 -1.376 -11.116 1.00 86.12 98 SER A O 1
ATOM 781 N N . HIS A 1 99 ? 18.315 -0.311 -11.193 1.00 79.81 99 HIS A N 1
ATOM 782 C CA . HIS A 1 99 ? 17.566 -1.392 -10.566 1.00 79.81 99 HIS A CA 1
ATOM 783 C C . HIS A 1 99 ? 16.148 -1.490 -11.144 1.00 79.81 99 HIS A C 1
ATOM 785 O O . HIS A 1 99 ? 15.567 -0.477 -11.557 1.00 79.81 99 HIS A O 1
ATOM 791 N N . PRO A 1 100 ? 15.567 -2.705 -11.194 1.00 79.00 100 PRO A N 1
ATOM 792 C CA . PRO A 1 100 ? 14.140 -2.863 -11.451 1.00 79.00 100 PRO A CA 1
ATOM 793 C C . PRO A 1 100 ? 13.321 -2.208 -10.323 1.00 79.00 100 PRO A C 1
ATOM 795 O O . PRO A 1 100 ? 13.874 -1.909 -9.264 1.00 79.00 100 PRO A O 1
ATOM 798 N N . PRO A 1 101 ? 12.013 -1.974 -10.520 1.00 77.75 101 PRO A N 1
ATOM 799 C CA . PRO A 1 101 ? 11.161 -1.550 -9.419 1.00 77.75 101 PRO A CA 1
ATOM 800 C C . PRO A 1 101 ? 11.098 -2.654 -8.356 1.00 77.75 101 PRO A C 1
ATOM 802 O O . PRO A 1 101 ? 11.004 -3.836 -8.701 1.00 77.75 101 PRO A O 1
ATOM 805 N N . TYR A 1 102 ? 11.149 -2.276 -7.083 1.00 77.62 102 TYR A N 1
ATOM 806 C CA . TYR A 1 102 ? 11.095 -3.209 -5.958 1.00 77.62 102 TYR A CA 1
ATOM 807 C C . TYR A 1 102 ? 10.352 -2.603 -4.767 1.00 77.62 102 TYR A C 1
ATOM 809 O O . TYR A 1 102 ? 10.155 -1.392 -4.689 1.00 77.62 102 TYR A O 1
ATOM 817 N N . LEU A 1 103 ? 9.914 -3.459 -3.847 1.00 81.62 103 LEU A N 1
ATOM 818 C CA . LEU A 1 103 ? 9.361 -3.051 -2.561 1.00 81.62 103 LEU A CA 1
ATOM 819 C C . LEU A 1 103 ? 10.411 -3.330 -1.488 1.00 81.62 103 LEU A C 1
ATOM 821 O O . LEU A 1 103 ? 10.820 -4.475 -1.308 1.00 81.62 103 LEU A O 1
ATOM 825 N N . GLU A 1 104 ? 10.860 -2.287 -0.808 1.00 83.56 104 GLU A N 1
ATOM 826 C CA . GLU A 1 104 ? 11.705 -2.390 0.375 1.00 83.56 104 GLU A CA 1
ATOM 827 C C . GLU A 1 104 ? 10.813 -2.610 1.595 1.00 83.56 104 GLU A C 1
ATOM 829 O O . GLU A 1 104 ? 9.817 -1.904 1.749 1.00 83.56 104 GLU A O 1
ATOM 834 N N . ILE A 1 105 ? 11.145 -3.584 2.441 1.00 85.31 105 ILE A N 1
ATOM 835 C CA . ILE A 1 105 ? 10.424 -3.881 3.683 1.00 85.31 105 ILE A CA 1
ATOM 836 C C . ILE A 1 105 ? 11.383 -3.616 4.840 1.00 85.31 105 ILE A C 1
ATOM 838 O O . ILE A 1 105 ? 12.523 -4.083 4.816 1.00 85.31 105 ILE A O 1
ATOM 842 N N . SER A 1 106 ? 10.928 -2.856 5.834 1.00 84.62 106 SER A N 1
ATOM 843 C CA . SER A 1 106 ? 11.715 -2.568 7.029 1.00 84.62 106 SER A CA 1
ATOM 844 C C . SER A 1 106 ? 11.984 -3.855 7.817 1.00 84.62 106 SER A C 1
ATOM 846 O O . SER A 1 106 ? 11.072 -4.662 7.988 1.00 84.62 106 SER A O 1
ATOM 848 N N . PRO A 1 107 ? 13.195 -4.040 8.371 1.00 77.75 107 PRO A N 1
ATOM 849 C CA . PRO A 1 107 ? 13.519 -5.193 9.215 1.00 77.75 107 PRO A CA 1
ATOM 850 C C . PRO A 1 107 ? 12.768 -5.211 10.556 1.00 77.75 107 PRO A C 1
ATOM 852 O O . PRO A 1 107 ? 12.889 -6.173 11.306 1.00 77.75 107 PRO A O 1
ATOM 855 N N . SER A 1 108 ? 12.038 -4.144 10.888 1.00 73.31 108 SER A N 1
ATOM 856 C CA . SER A 1 108 ? 11.194 -4.052 12.082 1.00 73.31 108 SER A CA 1
ATOM 857 C C . SER A 1 108 ? 9.806 -4.690 11.919 1.00 73.31 108 SER A C 1
ATOM 859 O O . SER A 1 108 ? 9.000 -4.577 12.840 1.00 73.31 108 SER A O 1
ATOM 861 N N . VAL A 1 109 ? 9.512 -5.267 10.747 1.00 62.72 109 VAL A N 1
ATOM 862 C CA . VAL A 1 109 ? 8.254 -5.959 10.409 1.00 62.72 109 VAL A CA 1
ATOM 863 C C . VAL A 1 109 ? 8.382 -7.456 10.660 1.00 62.72 109 VAL A C 1
ATOM 865 O O . VAL A 1 109 ? 9.427 -8.027 10.273 1.00 62.72 109 VAL A O 1
#

pLDDT: mean 77.74, std 10.31, range [46.97, 90.0]

Secondary structure (DSSP, 8-state):
-EEEEE--SSS-PEEEEEEEE--SSS--EEEETTEEEEGGGT-EEPTT---EEEE-TTS-EEEEEE-SSSS-EEEEESS----SEEEEPPB-SSSS--B--EEEE-TT-

Sequence (109 aa):
MAIRKHTGGSLGGSEELAVINWHVFRSDEIRFGGQVIKADDMFTQRWFSSDRHFIGPDGCAYKWKLSLSDVNCVLQPEDSQDQLAKSHDRNFGIRSPSHPPYLEISPSV

InterPro domains:
  IPR046528 Domain of unknown function DUF6593 [PF20236] (13-106)

Foldseek 3Di:
DWAWDFDPDPPTDIHGAKDWAQDDPDFIWIQGPNDIDGCVVAFDDDPPASKTWGQDPVRFIWIWHCDPVDNKTFIDGPPDPDTQKIWDDADPCPPHDTDHIYIGGDPVD